Protein AF-A0A7S2NKE6-F1 (afdb_monomer_lite)

Secondary structure (DSSP, 8-state):
----------------------------------------------GGG---HHHHHHHHHHHHHHHHHHHHHHHHHHS-THHHHSPBPTTSPBTTTSTTTTT--S---TTHHHHT-

Organism: NCBI:txid156173

Radius of gyration: 39.33 Å; chains: 1; bounding box: 85×35×96 Å

Sequence (117 aa):
MVETKTKDELAPVTKTETEDQAVPKTKTKSGARETQTHTKHKDFKSTSSRFCSDILCFVIFIATMIAMICIAGIALGNGNLNYLMYPQDYLDQFCGLTSGVVDRKRVFYPQLNTDIQ

pLDDT: mean 70.93, std 21.02, range [31.55, 98.44]

Structure (mmCIF, N/CA/C/O backbone):
data_AF-A0A7S2NKE6-F1
#
_entry.id   AF-A0A7S2NKE6-F1
#
loop_
_atom_site.group_PDB
_atom_site.id
_atom_site.type_symbol
_atom_site.label_atom_id
_atom_site.label_alt_id
_atom_site.label_comp_id
_atom_site.label_asym_id
_atom_site.label_entity_id
_atom_site.label_seq_id
_atom_site.pdbx_PDB_ins_code
_atom_site.Cartn_x
_atom_site.Cartn_y
_atom_site.Cartn_z
_atom_site.occupancy
_atom_site.B_iso_or_equiv
_atom_site.auth_seq_id
_atom_site.auth_comp_id
_atom_site.auth_asym_id
_atom_site.auth_atom_id
_atom_site.pdbx_PDB_model_num
ATOM 1 N N . MET A 1 1 ? 15.071 0.062 61.950 1.00 36.69 1 MET A N 1
ATOM 2 C CA . MET A 1 1 ? 14.260 1.283 62.147 1.00 36.69 1 MET A CA 1
ATOM 3 C C . MET A 1 1 ? 13.352 1.391 60.934 1.00 36.69 1 MET A C 1
ATOM 5 O O . MET A 1 1 ? 13.896 1.437 59.849 1.00 36.69 1 MET A O 1
ATOM 9 N N . VAL A 1 2 ? 12.027 1.352 60.973 1.00 44.28 2 VAL A N 1
ATOM 10 C CA . VAL A 1 2 ? 11.006 1.303 62.026 1.00 44.28 2 VAL A CA 1
ATOM 11 C C . VAL A 1 2 ? 9.749 0.768 61.313 1.00 44.28 2 VAL A C 1
ATOM 13 O O . VAL A 1 2 ? 9.434 1.233 60.221 1.00 44.28 2 VAL A O 1
ATOM 16 N N . GLU A 1 3 ? 9.056 -0.203 61.907 1.00 46.22 3 GLU A N 1
ATOM 17 C CA . GLU A 1 3 ? 7.647 -0.483 61.604 1.00 46.22 3 GLU A CA 1
ATOM 18 C C . GLU A 1 3 ? 6.768 0.639 62.169 1.00 46.22 3 GLU A C 1
ATOM 20 O O . GLU A 1 3 ? 6.923 0.997 63.336 1.00 46.22 3 GLU A O 1
ATOM 25 N N . THR A 1 4 ? 5.769 1.103 61.413 1.00 52.59 4 THR A N 1
ATOM 26 C CA . THR A 1 4 ? 4.589 1.779 61.981 1.00 52.59 4 THR A CA 1
ATOM 27 C C . THR A 1 4 ? 3.309 1.369 61.253 1.00 52.59 4 THR A C 1
ATOM 29 O O . THR A 1 4 ? 2.955 1.889 60.201 1.00 52.59 4 THR A O 1
ATOM 32 N N . LYS A 1 5 ? 2.663 0.372 61.857 1.00 44.34 5 LYS A N 1
ATOM 33 C CA . LYS A 1 5 ? 1.234 0.177 62.166 1.00 44.34 5 LYS A CA 1
ATOM 34 C C . LYS A 1 5 ? 0.254 1.358 61.946 1.00 44.34 5 LYS A C 1
ATOM 36 O O . LYS A 1 5 ? 0.618 2.503 62.207 1.00 44.34 5 LYS A O 1
ATOM 41 N N . THR A 1 6 ? -1.027 0.991 61.743 1.00 40.38 6 THR A N 1
ATOM 42 C CA . THR A 1 6 ? -2.308 1.541 62.309 1.00 40.38 6 THR A CA 1
ATOM 43 C C . THR A 1 6 ? -3.337 1.850 61.191 1.00 40.38 6 THR A C 1
ATOM 45 O O . THR A 1 6 ? -3.019 2.628 60.302 1.00 40.38 6 THR A O 1
ATOM 48 N N . LYS A 1 7 ? -4.442 1.087 61.008 1.00 40.78 7 LYS A N 1
ATOM 49 C CA . LYS A 1 7 ? -5.763 1.142 61.711 1.00 40.78 7 LYS A CA 1
ATOM 50 C C . LYS A 1 7 ? -6.410 2.549 61.557 1.00 40.78 7 LYS A C 1
ATOM 52 O O . LYS A 1 7 ? -5.708 3.531 61.699 1.00 40.78 7 LYS A O 1
ATOM 57 N N . ASP A 1 8 ? -7.653 2.760 61.116 1.00 43.78 8 ASP A N 1
ATOM 58 C CA . ASP A 1 8 ? -8.926 2.244 61.624 1.00 43.78 8 ASP A CA 1
ATOM 59 C C . ASP A 1 8 ? -10.110 2.487 60.651 1.00 43.78 8 ASP A C 1
ATOM 61 O O . ASP A 1 8 ? -10.082 3.319 59.746 1.00 43.78 8 ASP A O 1
ATOM 65 N N . GLU A 1 9 ? -11.153 1.712 60.923 1.00 45.78 9 GLU A N 1
ATOM 66 C CA . GLU A 1 9 ? -12.550 1.687 60.483 1.00 45.78 9 GLU A CA 1
ATOM 67 C C . GLU A 1 9 ? -13.364 2.934 60.894 1.00 45.78 9 GLU A C 1
ATOM 69 O O . GLU A 1 9 ? -13.231 3.369 62.032 1.00 45.78 9 GLU A O 1
ATOM 74 N N . LEU A 1 10 ? -14.257 3.459 60.026 1.00 46.47 10 LEU A N 1
ATOM 75 C CA . LEU A 1 10 ? -15.561 4.037 60.432 1.00 46.47 10 LEU A CA 1
ATOM 76 C C . LEU A 1 10 ? -16.511 4.339 59.241 1.00 46.47 10 LEU A C 1
ATOM 78 O O . LEU A 1 10 ? -16.344 5.315 58.520 1.00 46.47 10 LEU A O 1
ATOM 82 N N . ALA A 1 11 ? -17.472 3.430 59.045 1.00 48.12 11 ALA A N 1
ATOM 83 C CA . ALA A 1 11 ? -18.940 3.578 58.965 1.00 48.12 11 ALA A CA 1
ATOM 84 C C . ALA A 1 11 ? -19.658 4.813 58.314 1.00 48.12 11 ALA A C 1
ATOM 86 O O . ALA A 1 11 ? -19.115 5.908 58.218 1.00 48.12 11 ALA A O 1
ATOM 87 N N . PRO A 1 12 ? -20.937 4.635 57.891 1.00 44.72 12 PRO A N 1
ATOM 88 C CA . PRO A 1 12 ? -21.639 5.430 56.878 1.00 44.72 12 PRO A CA 1
ATOM 89 C C . PRO A 1 12 ? -22.549 6.531 57.453 1.00 44.72 12 PRO A C 1
ATOM 91 O O . PRO A 1 12 ? -23.050 6.429 58.572 1.00 44.72 12 PRO A O 1
ATOM 94 N N . VAL A 1 13 ? -22.860 7.544 56.637 1.00 39.72 13 VAL A N 1
ATOM 95 C CA . VAL A 1 13 ? -23.896 8.547 56.939 1.00 39.72 13 VAL A CA 1
ATOM 96 C C . VAL A 1 13 ? -25.155 8.246 56.126 1.00 39.72 13 VAL A C 1
ATOM 98 O O . VAL A 1 13 ? -25.252 8.545 54.940 1.00 39.72 13 VAL A O 1
ATOM 101 N N . THR A 1 14 ? -26.125 7.642 56.806 1.00 36.53 14 THR A N 1
ATOM 102 C CA . THR A 1 14 ? -27.553 7.653 56.466 1.00 36.53 14 THR A CA 1
ATOM 103 C C . THR A 1 14 ? -28.162 8.990 56.889 1.00 36.53 14 THR A C 1
ATOM 105 O O . THR A 1 14 ? -27.786 9.482 57.956 1.00 36.53 14 THR A O 1
ATOM 108 N N . LYS A 1 15 ? -29.135 9.508 56.118 1.00 37.72 15 LYS A N 1
ATOM 109 C CA . LYS A 1 15 ? -30.435 10.105 56.546 1.00 37.72 15 LYS A CA 1
ATOM 110 C C . LYS A 1 15 ? -31.046 10.929 55.392 1.00 37.72 15 LYS A C 1
ATOM 112 O O . LYS A 1 15 ? -30.342 11.756 54.830 1.00 37.72 15 LYS A O 1
ATOM 117 N N . THR A 1 16 ? -32.209 10.514 54.860 1.00 31.55 16 THR A N 1
ATOM 118 C CA . THR A 1 16 ? -33.591 11.031 55.132 1.00 31.55 16 THR A CA 1
ATOM 119 C C . THR A 1 16 ? -33.909 12.138 54.106 1.00 31.55 16 THR A C 1
ATOM 121 O O . THR A 1 16 ? -33.014 12.901 53.786 1.00 31.55 16 THR A O 1
ATOM 124 N N . GLU A 1 17 ? -35.034 12.206 53.387 1.00 42.25 17 GLU A N 1
ATOM 125 C CA . GLU A 1 17 ? -36.467 12.363 53.730 1.00 42.25 17 GLU A CA 1
ATOM 126 C C . GLU A 1 17 ? -37.271 11.947 52.462 1.00 42.25 17 GLU A C 1
ATOM 128 O O . GLU A 1 17 ? -36.807 12.196 51.352 1.00 42.25 17 GLU A O 1
ATOM 133 N N . THR A 1 18 ? -38.313 11.105 52.464 1.00 32.12 18 THR A N 1
ATOM 134 C CA . THR A 1 18 ? -39.653 11.143 53.092 1.00 32.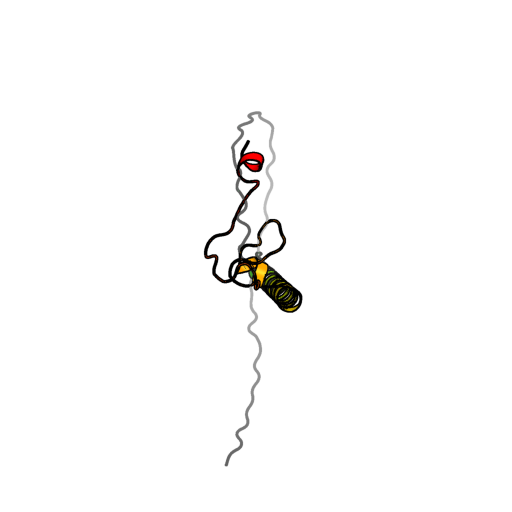12 18 THR A CA 1
ATOM 135 C C . THR A 1 18 ? -40.605 12.189 52.493 1.00 32.12 18 THR A C 1
ATOM 137 O O . THR A 1 18 ? -40.445 13.371 52.761 1.00 32.12 18 THR A O 1
ATOM 140 N N . GLU A 1 19 ? -41.624 11.661 51.788 1.00 40.28 19 GLU A N 1
ATOM 141 C CA . GLU A 1 19 ? -42.986 12.198 51.552 1.00 40.28 19 GLU A CA 1
ATOM 142 C C . GLU A 1 19 ? -43.078 13.517 50.734 1.00 40.28 19 GLU A C 1
ATOM 144 O O . GLU A 1 19 ? -42.165 14.320 50.690 1.00 40.28 19 GLU A O 1
ATOM 149 N N . ASP A 1 20 ? -44.114 13.821 49.953 1.00 37.19 20 ASP A N 1
ATOM 150 C CA . ASP A 1 20 ? -45.508 13.420 50.042 1.00 37.19 20 ASP A CA 1
ATOM 151 C C . ASP A 1 20 ? -46.287 13.830 48.767 1.00 37.19 20 ASP A C 1
ATOM 153 O O . ASP A 1 20 ? -45.860 14.684 47.990 1.00 37.19 20 ASP A O 1
ATOM 157 N N . GLN A 1 21 ? -47.502 13.292 48.685 1.00 36.31 21 GLN A N 1
ATOM 158 C CA . GLN A 1 21 ? -48.721 13.878 48.117 1.00 36.31 21 GLN A CA 1
ATOM 159 C C . GLN A 1 21 ? -49.056 13.785 46.613 1.00 36.31 21 GLN A C 1
ATOM 161 O O . GLN A 1 21 ? -48.542 14.454 45.719 1.00 36.31 21 GLN A O 1
ATOM 166 N N . ALA A 1 22 ? -50.091 12.964 46.410 1.00 44.19 22 ALA A N 1
ATOM 167 C CA . ALA A 1 22 ? -51.035 12.896 45.303 1.00 44.19 22 ALA A CA 1
ATOM 168 C C . ALA A 1 22 ? -52.022 14.093 45.256 1.00 44.19 22 ALA A C 1
ATOM 170 O O . ALA A 1 22 ? -51.967 14.958 46.125 1.00 44.19 22 ALA A O 1
ATOM 171 N N . VAL A 1 23 ? -53.001 14.010 44.317 1.00 46.97 23 VAL A N 1
ATOM 172 C CA . VAL A 1 23 ? -54.335 14.696 44.199 1.00 46.97 23 VAL A CA 1
ATOM 173 C C . VAL A 1 23 ? -54.446 15.604 42.935 1.00 46.97 23 VAL A C 1
ATOM 175 O O . VAL A 1 23 ? -53.479 16.284 42.619 1.00 46.97 23 VAL A O 1
ATOM 178 N N . PRO A 1 24 ? -55.592 15.741 42.206 1.00 44.03 24 PRO A N 1
ATOM 179 C CA . PRO A 1 24 ? -56.604 14.796 41.696 1.00 44.03 24 PRO A CA 1
ATOM 180 C C . PRO A 1 24 ? -57.013 15.067 40.201 1.00 44.03 24 PRO A C 1
ATOM 182 O O . PRO A 1 24 ? -56.434 15.879 39.489 1.00 44.03 24 PRO A O 1
ATOM 185 N N . LYS A 1 25 ? -58.057 14.366 39.727 1.00 52.16 25 LYS A N 1
ATOM 186 C CA . LYS A 1 25 ? -58.628 14.322 38.358 1.00 52.16 25 LYS A CA 1
ATOM 187 C C . LYS A 1 25 ? -59.431 15.567 37.923 1.00 52.16 25 LYS A C 1
ATOM 189 O O . LYS A 1 25 ? -60.197 16.093 38.723 1.00 52.16 25 LYS A O 1
ATOM 194 N N . THR A 1 26 ? -59.501 15.824 36.609 1.00 36.50 26 THR A N 1
ATOM 195 C CA . THR A 1 26 ? -60.663 16.463 35.942 1.00 36.50 26 THR A CA 1
ATOM 196 C C . THR A 1 26 ? -60.922 15.882 34.540 1.00 36.50 26 THR A C 1
ATOM 198 O O . THR A 1 26 ? -60.015 15.699 33.734 1.00 36.50 26 THR A O 1
ATOM 201 N N . LYS A 1 27 ? -62.194 15.558 34.259 1.00 49.31 27 LYS A N 1
ATOM 202 C CA . LYS A 1 27 ? -62.759 15.223 32.932 1.00 49.31 27 LYS A CA 1
ATOM 203 C C . LYS A 1 27 ? -63.224 16.517 32.240 1.00 49.31 27 LYS A C 1
ATOM 205 O O . LYS A 1 27 ? -63.711 17.382 32.964 1.00 49.31 27 LYS A O 1
ATOM 210 N N . THR A 1 28 ? -63.237 16.583 30.894 1.00 35.81 28 THR A N 1
ATOM 211 C CA . THR A 1 28 ? -64.403 16.992 30.048 1.00 35.81 28 THR A CA 1
ATOM 212 C C . THR A 1 28 ? -64.041 17.342 28.582 1.00 35.81 28 THR A C 1
ATOM 214 O O . THR A 1 28 ? -63.280 18.262 28.328 1.00 35.81 28 THR A O 1
ATOM 217 N N . LYS A 1 29 ? -64.683 16.591 27.665 1.00 41.69 29 LYS A N 1
ATOM 218 C CA . LYS A 1 29 ? -65.256 16.869 26.317 1.00 41.69 29 LYS A CA 1
ATOM 219 C C . LYS A 1 29 ? -64.474 17.571 25.181 1.00 41.69 29 LYS A C 1
ATOM 221 O O . LYS A 1 29 ? -64.174 18.751 25.237 1.00 41.69 29 LYS A O 1
ATOM 226 N N . SER A 1 30 ? -64.399 16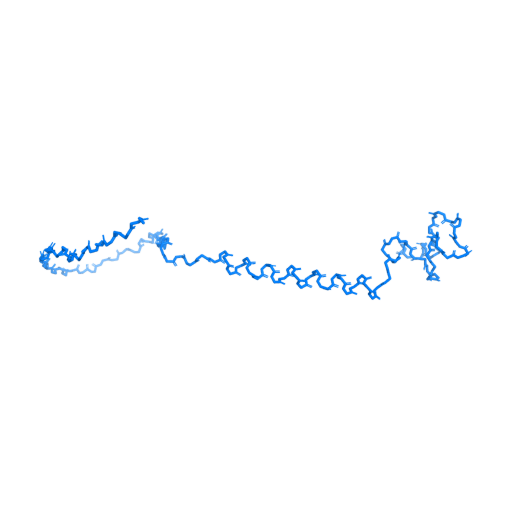.821 24.069 1.00 51.53 30 SER A N 1
ATOM 227 C CA . SER A 1 30 ? -64.934 17.110 22.718 1.00 51.53 30 SER A CA 1
ATOM 228 C C . SER A 1 30 ? -64.879 18.549 22.193 1.00 51.53 30 SER A C 1
ATOM 230 O O . SER A 1 30 ? -65.677 19.389 22.598 1.00 51.53 30 SER A O 1
ATOM 232 N N . GLY A 1 31 ? -64.085 18.762 21.143 1.00 38.38 31 GLY A N 1
ATOM 233 C CA . GLY A 1 31 ? -64.194 19.934 20.275 1.00 38.38 31 GLY A CA 1
ATOM 234 C C . GLY A 1 31 ? -63.083 19.958 19.232 1.00 38.38 31 GLY A C 1
ATOM 235 O O . GLY A 1 31 ? -61.912 20.040 19.577 1.00 38.38 31 GLY A O 1
ATOM 236 N N . ALA A 1 32 ? -63.461 19.840 17.962 1.00 52.81 32 ALA A N 1
ATOM 237 C CA . ALA A 1 32 ? -62.575 19.807 16.808 1.00 52.81 32 ALA A CA 1
ATOM 238 C C . ALA A 1 32 ? -61.689 21.058 16.681 1.00 52.81 32 ALA A C 1
ATOM 240 O O . ALA A 1 32 ? -62.201 22.174 16.746 1.00 52.81 32 ALA A O 1
ATOM 241 N N . ARG A 1 33 ? -60.394 20.846 16.407 1.00 41.47 33 ARG A N 1
ATOM 242 C CA . ARG A 1 33 ? -59.548 21.631 15.485 1.00 41.47 33 ARG A CA 1
ATOM 243 C C . ARG A 1 33 ? -58.189 20.933 15.365 1.00 41.47 33 ARG A C 1
ATOM 245 O O . ARG A 1 33 ? -57.371 21.019 16.277 1.00 41.47 33 ARG A O 1
ATOM 252 N N . GLU A 1 34 ? -57.941 20.248 14.249 1.00 54.34 34 GLU A N 1
ATOM 253 C CA . GLU A 1 34 ? -56.581 19.845 13.875 1.00 54.34 34 GLU A CA 1
ATOM 254 C C . GLU A 1 34 ? -55.772 21.107 13.564 1.00 54.34 34 GLU A C 1
ATOM 256 O O . GLU A 1 34 ? -55.822 21.663 12.470 1.00 54.34 34 GLU A O 1
ATOM 261 N N . THR A 1 35 ? -55.032 21.582 14.559 1.00 47.50 35 THR A N 1
ATOM 262 C CA . THR A 1 35 ? -53.853 22.408 14.328 1.00 47.50 35 THR A CA 1
ATOM 263 C C . THR A 1 35 ? -52.676 21.445 14.351 1.00 47.50 35 THR A C 1
ATOM 265 O O . THR A 1 35 ? -52.285 20.983 15.420 1.00 47.50 35 THR A O 1
ATOM 268 N N . GLN A 1 36 ? -52.121 21.107 13.184 1.00 59.50 36 GLN A N 1
ATOM 269 C CA . GLN A 1 36 ? -50.834 20.418 13.116 1.00 59.50 36 GLN A CA 1
ATOM 270 C C . GLN A 1 36 ? -49.743 21.383 13.597 1.00 59.50 36 GLN A C 1
ATOM 272 O O . GLN A 1 36 ? -49.114 22.097 12.820 1.00 59.50 36 GLN A O 1
ATOM 277 N N . THR A 1 37 ? -49.531 21.434 14.911 1.00 45.00 37 THR A N 1
ATOM 278 C CA . THR A 1 37 ? -48.301 21.963 15.490 1.00 45.00 37 THR A CA 1
ATOM 279 C C . THR A 1 37 ? -47.187 21.002 15.121 1.00 45.00 37 THR A C 1
ATOM 281 O O . THR A 1 37 ? -47.171 19.848 15.546 1.00 45.00 37 THR A O 1
ATOM 284 N N . HIS A 1 38 ? -46.254 21.481 14.306 1.00 56.94 38 HIS A N 1
ATOM 285 C CA . HIS A 1 38 ? -45.038 20.781 13.923 1.00 56.94 38 HIS A CA 1
ATOM 286 C C . HIS A 1 38 ? -44.084 20.673 15.132 1.00 56.94 38 HIS A C 1
ATOM 288 O O . HIS A 1 38 ? -42.986 21.217 15.138 1.00 56.94 38 HIS A O 1
ATOM 294 N N . THR A 1 39 ? -44.499 19.992 16.198 1.00 51.41 39 THR A N 1
ATOM 295 C CA . THR A 1 39 ? -43.677 19.689 17.373 1.00 51.41 39 THR A CA 1
ATOM 296 C C . THR A 1 39 ? -42.962 18.365 17.155 1.00 51.41 39 THR A C 1
ATOM 298 O O . THR A 1 39 ? -43.250 17.362 17.799 1.00 51.41 39 THR A O 1
ATOM 301 N N . LYS A 1 40 ? -41.970 18.357 16.256 1.00 51.25 40 LYS A N 1
ATOM 302 C CA . LYS A 1 40 ? -40.881 17.380 16.366 1.00 51.25 40 LYS A CA 1
ATOM 303 C C . LYS A 1 40 ? -39.914 17.883 17.433 1.00 51.25 40 LYS A C 1
ATOM 305 O O . LYS A 1 40 ? -38.850 18.415 17.125 1.00 51.25 40 LYS A O 1
ATOM 310 N N . HIS A 1 41 ? -40.290 17.723 18.698 1.00 60.97 41 HIS A N 1
ATOM 311 C CA . HIS A 1 41 ? -39.308 17.777 19.768 1.00 60.97 41 HIS A CA 1
ATOM 312 C C . HIS A 1 41 ? -38.474 16.501 19.629 1.00 60.97 41 HIS A C 1
ATOM 314 O O . HIS A 1 41 ? -38.938 15.403 19.921 1.00 60.97 41 HIS A O 1
ATOM 320 N N . LYS A 1 42 ? -37.284 16.613 19.031 1.00 63.59 42 LYS A N 1
ATOM 321 C CA . LYS A 1 42 ? -36.324 15.510 19.055 1.00 63.59 42 LYS A CA 1
ATOM 322 C C . LYS A 1 42 ? -35.854 15.420 20.496 1.00 63.59 42 LYS A C 1
ATOM 324 O O . LYS A 1 42 ? -35.118 16.300 20.936 1.00 63.59 42 LYS A O 1
ATOM 329 N N . ASP A 1 43 ? -36.300 14.398 21.212 1.00 69.31 43 ASP A N 1
ATOM 330 C CA . ASP A 1 43 ? -35.799 14.102 22.545 1.00 69.31 43 ASP A CA 1
ATOM 331 C C . ASP A 1 43 ? -34.273 14.056 22.486 1.00 69.31 43 ASP A C 1
ATOM 333 O O . ASP A 1 43 ? -33.668 13.213 21.812 1.00 69.31 43 ASP A O 1
ATOM 337 N N . PHE A 1 44 ? -33.640 15.037 23.126 1.00 67.88 44 PHE A N 1
ATOM 338 C CA . PHE A 1 44 ? -32.195 15.102 23.208 1.00 67.88 44 PHE A CA 1
ATOM 339 C C . PHE A 1 44 ? -31.770 13.956 24.118 1.00 67.88 44 PHE A C 1
ATOM 341 O O . PHE A 1 44 ? -31.854 14.039 25.342 1.00 67.88 44 PHE A O 1
ATOM 348 N N . LYS A 1 45 ? -31.387 12.830 23.510 1.00 71.44 45 LYS A N 1
ATOM 349 C CA . LYS A 1 45 ? -30.984 11.642 24.256 1.00 71.44 45 LYS A CA 1
ATOM 350 C C . LYS A 1 45 ? -29.818 12.011 25.179 1.00 71.44 45 LYS A C 1
ATOM 352 O O . LYS A 1 45 ? -28.782 12.479 24.693 1.00 71.44 45 LYS A O 1
ATOM 357 N N . SER A 1 46 ? -30.009 11.801 26.486 1.00 74.44 46 SER A N 1
ATOM 358 C CA . SER A 1 46 ? -29.026 12.101 27.534 1.00 74.44 46 SER A CA 1
ATOM 359 C C . SER A 1 46 ? -27.650 11.541 27.169 1.00 74.44 46 SER A C 1
ATOM 361 O O . SER A 1 46 ? -27.524 10.377 26.765 1.00 74.44 46 SER A O 1
ATOM 363 N N . THR A 1 47 ? -26.620 12.379 27.298 1.00 70.62 47 THR A N 1
ATOM 364 C CA . THR A 1 47 ? -25.221 12.069 26.961 1.00 70.62 47 THR A CA 1
ATOM 365 C C . THR A 1 47 ? -24.681 10.873 27.742 1.00 70.62 47 THR A C 1
ATOM 367 O O . THR A 1 47 ? -23.838 10.156 27.219 1.00 70.62 47 THR A O 1
ATOM 370 N N . SER A 1 48 ? -25.241 10.587 28.922 1.00 73.25 48 SER A N 1
ATOM 371 C CA . SER A 1 48 ? -24.874 9.438 29.762 1.00 73.25 48 SER A CA 1
ATOM 372 C C . SER A 1 48 ? -25.246 8.075 29.149 1.00 73.25 48 SER A C 1
ATOM 374 O O . SER A 1 48 ? -24.689 7.048 29.512 1.00 73.25 48 SER A O 1
ATOM 376 N N . SER A 1 49 ? -26.165 8.044 28.173 1.00 74.69 49 SER A N 1
ATOM 377 C CA . SER A 1 49 ? -26.569 6.813 27.463 1.00 74.69 49 SER A CA 1
ATOM 378 C C . SER A 1 49 ? -25.778 6.548 26.174 1.00 74.69 49 SER A C 1
ATOM 380 O O . SER A 1 49 ? -26.143 5.672 25.382 1.00 74.69 49 SER A O 1
ATOM 382 N N . ARG A 1 50 ? -24.728 7.341 25.915 1.00 74.88 50 ARG A N 1
ATOM 383 C CA . ARG A 1 50 ? -23.871 7.203 24.736 1.00 74.88 50 ARG A CA 1
ATOM 384 C C . ARG A 1 50 ? -22.662 6.349 25.103 1.00 74.88 50 ARG A C 1
ATOM 386 O O . ARG A 1 50 ? -21.718 6.834 25.714 1.00 74.88 50 ARG A O 1
ATOM 393 N N . PHE A 1 51 ? -22.683 5.077 24.717 1.00 70.69 51 PHE A N 1
ATOM 394 C CA . PHE A 1 51 ? -21.477 4.254 24.754 1.00 70.69 51 PHE A CA 1
ATOM 395 C C . PHE A 1 51 ? -20.460 4.817 23.754 1.00 70.69 51 PHE A C 1
ATOM 397 O O . PHE A 1 51 ? -20.818 5.146 22.618 1.00 70.69 51 PHE A O 1
ATOM 404 N N . CYS A 1 52 ? -19.206 4.967 24.187 1.00 77.31 52 CYS A N 1
ATOM 405 C CA . CYS A 1 52 ? -18.133 5.543 23.382 1.00 77.31 52 CYS A CA 1
ATOM 406 C C . CYS A 1 52 ? -17.827 4.612 22.195 1.00 77.31 52 CYS A C 1
ATOM 408 O O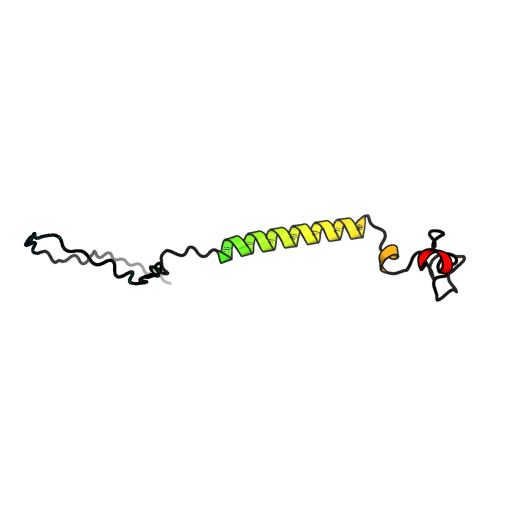 . CYS A 1 52 ? -17.077 3.648 22.315 1.00 77.31 52 CYS A O 1
ATOM 410 N N . SER A 1 53 ? -18.471 4.868 21.055 1.00 80.69 53 SER A N 1
ATOM 411 C CA . SER A 1 53 ? -18.361 4.036 19.844 1.00 80.69 53 SER A CA 1
ATOM 412 C C . SER A 1 53 ? -16.991 4.160 19.168 1.00 80.69 53 SER A C 1
ATOM 414 O O . SER A 1 53 ? -16.636 3.344 18.321 1.00 80.69 53 SER A O 1
ATOM 416 N N . ASP A 1 54 ? -16.216 5.167 19.569 1.00 82.12 54 ASP A N 1
ATOM 417 C CA . ASP A 1 54 ? -14.903 5.480 19.017 1.00 82.12 54 ASP A CA 1
ATOM 418 C C . ASP A 1 54 ? -13.876 4.375 19.304 1.00 82.12 54 ASP A C 1
ATOM 420 O O . ASP A 1 54 ? -13.142 3.959 18.416 1.00 82.12 54 ASP A O 1
ATOM 424 N N . ILE A 1 55 ? -13.903 3.781 20.503 1.00 89.06 55 ILE A N 1
ATOM 425 C CA . ILE A 1 55 ? -12.962 2.715 20.890 1.00 89.06 55 ILE A CA 1
ATOM 426 C C . ILE A 1 55 ? -13.146 1.468 20.013 1.00 89.06 55 ILE A C 1
ATOM 428 O O . ILE A 1 55 ? -12.169 0.888 19.544 1.00 89.06 55 ILE A O 1
ATOM 432 N N . LEU A 1 56 ? -14.395 1.067 19.755 1.00 89.31 56 LEU A N 1
ATOM 433 C CA . LEU A 1 56 ? -14.689 -0.073 18.882 1.00 89.31 56 LEU A CA 1
ATOM 434 C C . LEU A 1 56 ? -14.236 0.212 17.443 1.00 89.31 56 LEU A C 1
ATOM 436 O O . LEU A 1 56 ? -13.609 -0.636 16.810 1.00 89.31 56 LEU A O 1
ATOM 440 N N . CYS A 1 57 ? -14.531 1.416 16.944 1.00 91.31 57 CYS A N 1
ATOM 441 C CA . CYS A 1 57 ? -14.128 1.844 15.607 1.00 91.31 57 CYS A CA 1
ATOM 442 C C . CYS A 1 57 ? -12.599 1.860 15.462 1.00 91.31 57 CYS A C 1
ATOM 444 O O . CYS A 1 57 ? -12.064 1.362 14.473 1.00 91.31 57 CYS A O 1
ATOM 446 N N . PHE A 1 58 ? -11.890 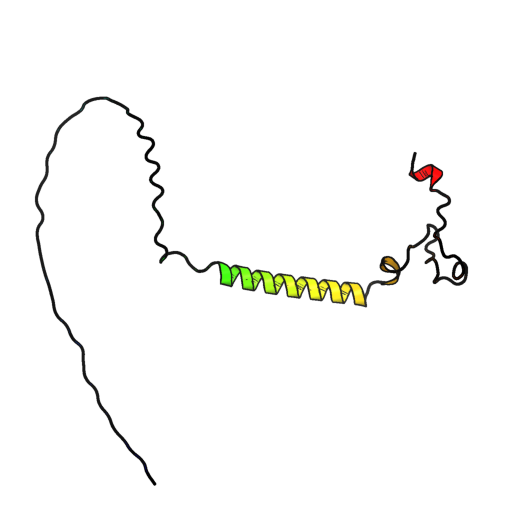2.343 16.483 1.00 94.38 58 PHE A N 1
ATOM 447 C CA . PHE A 1 58 ? -10.434 2.385 16.512 1.00 94.38 58 PHE A CA 1
ATOM 448 C C . PHE A 1 58 ? -9.806 0.987 16.462 1.00 94.38 58 PHE A C 1
ATOM 450 O O . PHE A 1 58 ? -8.871 0.760 15.698 1.00 94.38 58 PHE A O 1
ATOM 457 N N . VAL A 1 59 ? -10.344 0.016 17.206 1.00 95.88 59 VAL A N 1
ATOM 458 C CA . VAL A 1 59 ? -9.856 -1.375 17.161 1.00 95.88 59 VAL A CA 1
ATOM 459 C C . VAL A 1 59 ? -10.039 -1.984 15.769 1.00 95.88 59 VAL A C 1
ATOM 461 O O . VAL A 1 59 ? -9.112 -2.603 15.243 1.00 95.88 59 VAL A O 1
ATOM 464 N N . ILE A 1 60 ? -11.202 -1.777 15.144 1.00 96.44 60 ILE A N 1
ATOM 465 C CA . ILE A 1 60 ? -11.461 -2.248 13.775 1.00 96.44 60 ILE A CA 1
ATOM 466 C C . ILE A 1 60 ? -10.496 -1.573 12.792 1.00 96.44 60 ILE A C 1
ATOM 468 O O . ILE A 1 60 ? -9.903 -2.248 11.952 1.00 96.44 60 ILE A O 1
ATOM 472 N N . PHE A 1 61 ? -10.276 -0.265 12.926 1.00 96.81 61 PHE A N 1
ATOM 473 C CA . PHE A 1 61 ? -9.337 0.477 12.090 1.00 96.81 61 PHE A CA 1
ATOM 474 C C . PHE A 1 61 ? -7.916 -0.097 12.178 1.00 96.81 61 PHE A C 1
ATOM 476 O O . PHE A 1 61 ? -7.323 -0.423 11.149 1.00 96.81 61 PHE A O 1
ATOM 483 N N . ILE A 1 62 ? -7.394 -0.314 13.387 1.00 98.25 62 ILE A N 1
ATOM 484 C CA . ILE A 1 62 ? -6.064 -0.907 13.578 1.00 98.25 62 ILE A CA 1
ATOM 485 C C . ILE A 1 62 ? -5.989 -2.316 12.978 1.00 98.25 62 ILE A C 1
ATOM 487 O O . ILE A 1 62 ? -5.021 -2.628 12.283 1.00 98.25 62 ILE A O 1
ATOM 491 N N . ALA A 1 63 ? -7.018 -3.147 13.167 1.00 98.00 63 ALA A N 1
ATOM 492 C CA . ALA A 1 63 ? -7.065 -4.477 12.563 1.00 98.00 63 ALA A CA 1
ATOM 493 C C . ALA A 1 63 ? -6.998 -4.416 11.024 1.00 98.00 63 ALA A C 1
ATOM 495 O O . ALA A 1 63 ? -6.233 -5.161 10.408 1.00 98.00 63 ALA A O 1
ATOM 496 N N . THR A 1 64 ? -7.739 -3.494 10.398 1.00 97.88 64 THR A N 1
ATOM 497 C CA . THR A 1 64 ? -7.694 -3.307 8.937 1.00 97.88 64 THR A CA 1
ATOM 498 C C . THR A 1 64 ? -6.343 -2.782 8.450 1.00 97.88 64 THR A C 1
ATOM 500 O O . THR A 1 64 ? -5.848 -3.251 7.427 1.00 97.88 64 THR A O 1
ATOM 503 N N . MET A 1 65 ? -5.699 -1.877 9.192 1.00 98.44 65 MET A N 1
ATOM 504 C CA . MET A 1 65 ? -4.352 -1.397 8.867 1.00 98.44 65 MET A CA 1
ATOM 505 C C . MET A 1 65 ? -3.324 -2.529 8.883 1.00 98.44 65 MET A C 1
ATOM 507 O O . MET A 1 65 ? -2.558 -2.670 7.932 1.00 98.44 65 MET A O 1
ATOM 511 N N . ILE A 1 66 ? -3.337 -3.375 9.917 1.00 98.44 66 ILE A N 1
ATOM 512 C CA . ILE A 1 66 ? -2.431 -4.529 10.005 1.00 98.44 66 ILE A CA 1
ATOM 513 C C . ILE A 1 66 ? -2.664 -5.480 8.826 1.00 98.44 66 ILE A C 1
ATOM 515 O O . ILE A 1 66 ? -1.705 -5.879 8.168 1.00 98.44 66 ILE A O 1
ATOM 519 N N . ALA A 1 67 ? -3.924 -5.789 8.506 1.00 98.00 67 ALA A N 1
ATOM 520 C CA . ALA A 1 67 ? -4.258 -6.646 7.371 1.00 98.00 67 ALA A CA 1
ATOM 521 C C . ALA A 1 67 ? -3.717 -6.087 6.043 1.00 98.00 67 ALA A C 1
ATOM 523 O O . ALA A 1 67 ? -3.095 -6.820 5.275 1.00 98.00 67 ALA A O 1
ATOM 524 N N . MET A 1 68 ? -3.882 -4.783 5.796 1.00 98.00 68 MET A N 1
ATOM 525 C CA . MET A 1 68 ? -3.360 -4.126 4.593 1.00 98.00 68 MET A CA 1
ATOM 526 C C . MET A 1 68 ? -1.831 -4.167 4.523 1.00 98.00 68 MET A C 1
ATOM 528 O O . MET A 1 68 ? -1.280 -4.429 3.456 1.00 98.00 68 MET A O 1
ATOM 532 N N . ILE A 1 69 ? -1.141 -3.967 5.649 1.00 97.75 69 ILE A N 1
ATOM 533 C CA . ILE A 1 69 ? 0.325 -4.059 5.716 1.00 97.75 69 ILE A CA 1
ATOM 534 C C . ILE A 1 69 ? 0.791 -5.485 5.401 1.00 97.75 69 ILE A C 1
ATOM 536 O O . ILE A 1 69 ? 1.734 -5.660 4.631 1.00 97.75 69 ILE A O 1
ATOM 540 N N . CYS A 1 70 ? 0.123 -6.509 5.938 1.00 97.81 70 CYS A N 1
ATOM 541 C CA . CYS A 1 70 ? 0.439 -7.903 5.625 1.00 97.8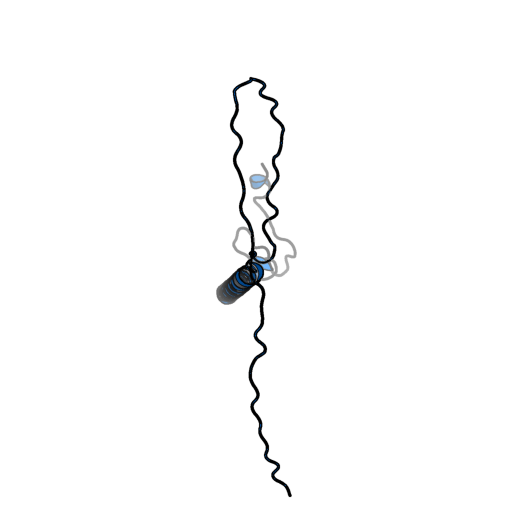1 70 CYS A CA 1
ATOM 542 C C . CYS A 1 70 ? 0.258 -8.202 4.131 1.00 97.81 70 CYS A C 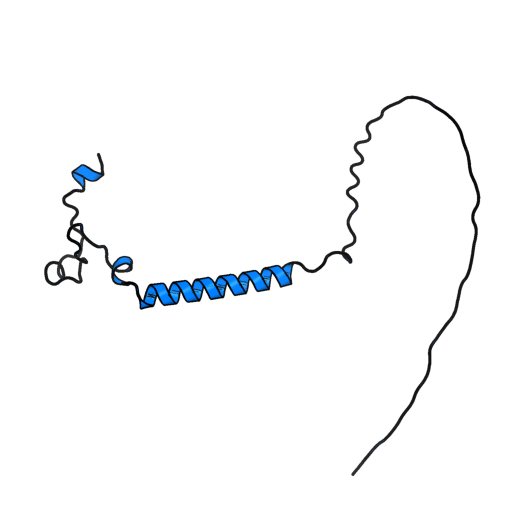1
ATOM 544 O O . CYS A 1 70 ? 1.148 -8.785 3.513 1.00 97.81 70 CYS A O 1
ATOM 546 N N . ILE A 1 71 ? -0.860 -7.769 3.541 1.00 96.69 71 ILE A N 1
ATOM 547 C CA . ILE A 1 71 ? -1.131 -7.948 2.108 1.00 96.69 71 ILE A CA 1
ATOM 548 C C . ILE A 1 71 ? -0.062 -7.237 1.271 1.00 96.69 71 ILE A C 1
ATOM 550 O O . ILE A 1 71 ? 0.484 -7.839 0.348 1.00 96.69 71 ILE A O 1
ATOM 554 N N . ALA A 1 72 ? 0.285 -5.995 1.616 1.00 94.50 72 ALA A N 1
ATOM 555 C CA . ALA A 1 72 ? 1.334 -5.243 0.935 1.00 94.50 72 ALA A CA 1
ATOM 556 C C . ALA A 1 72 ? 2.699 -5.943 1.036 1.00 94.50 72 ALA A C 1
ATOM 558 O O . ALA A 1 72 ? 3.398 -6.067 0.035 1.00 94.50 72 ALA A O 1
ATOM 559 N N . GLY A 1 73 ? 3.058 -6.462 2.214 1.00 95.12 73 GLY A N 1
ATOM 560 C CA . GLY A 1 73 ? 4.299 -7.212 2.413 1.00 95.12 73 GLY A CA 1
ATOM 561 C C . GLY A 1 73 ? 4.370 -8.478 1.555 1.00 95.12 73 GLY A C 1
ATOM 562 O O . GLY A 1 73 ? 5.377 -8.717 0.892 1.00 95.12 73 GLY A O 1
ATOM 563 N N . ILE A 1 74 ? 3.285 -9.257 1.503 1.00 95.50 74 ILE A N 1
ATOM 564 C CA . ILE A 1 74 ? 3.197 -10.459 0.658 1.00 95.50 74 ILE A CA 1
ATOM 565 C C . ILE A 1 74 ? 3.278 -10.085 -0.828 1.00 95.50 74 ILE A C 1
ATOM 567 O O . ILE A 1 74 ? 3.987 -10.743 -1.590 1.00 95.50 74 ILE A O 1
ATOM 571 N N . ALA A 1 75 ? 2.586 -9.020 -1.241 1.00 93.25 75 ALA A N 1
ATOM 572 C CA . ALA A 1 75 ? 2.591 -8.544 -2.621 1.00 93.25 75 ALA A CA 1
ATOM 573 C C . ALA A 1 75 ? 3.981 -8.066 -3.065 1.00 93.25 75 ALA A C 1
ATOM 575 O O . ALA A 1 75 ? 4.384 -8.338 -4.190 1.00 93.25 75 ALA A O 1
ATOM 576 N N . LEU A 1 76 ? 4.734 -7.401 -2.185 1.00 91.94 76 LEU A N 1
ATOM 577 C CA . LEU A 1 76 ? 6.097 -6.957 -2.479 1.00 91.94 76 LEU A CA 1
ATOM 578 C C . LEU A 1 76 ? 7.111 -8.109 -2.480 1.00 91.94 76 LEU A C 1
ATOM 580 O O . LEU A 1 76 ? 8.053 -8.071 -3.263 1.00 91.94 76 LEU A O 1
ATOM 584 N N . GLY A 1 77 ? 6.935 -9.118 -1.619 1.00 92.75 77 GLY A N 1
ATOM 585 C CA . GLY A 1 77 ? 7.850 -10.262 -1.531 1.00 92.75 77 GLY A CA 1
ATOM 586 C C . GLY A 1 77 ? 7.689 -11.282 -2.662 1.00 92.75 77 GLY A C 1
ATOM 587 O O . GLY A 1 77 ? 8.681 -11.829 -3.134 1.00 92.75 77 GLY A O 1
ATOM 588 N N . ASN A 1 78 ? 6.453 -11.527 -3.104 1.00 92.44 78 ASN A N 1
ATOM 589 C CA . ASN A 1 78 ? 6.155 -12.489 -4.174 1.00 92.44 78 ASN A CA 1
ATOM 590 C C . ASN A 1 78 ? 5.948 -11.827 -5.544 1.00 92.44 78 ASN A C 1
ATOM 592 O O . ASN A 1 78 ? 5.976 -12.506 -6.569 1.00 92.44 78 ASN A O 1
ATOM 596 N N . GLY A 1 79 ? 5.682 -10.522 -5.569 1.00 88.25 79 GLY A N 1
ATOM 597 C CA . GLY A 1 79 ? 5.505 -9.756 -6.794 1.00 88.25 79 GLY A CA 1
ATOM 598 C C . GLY A 1 79 ? 6.829 -9.281 -7.381 1.00 88.25 79 GLY A C 1
ATOM 599 O O . GLY A 1 79 ? 7.883 -9.314 -6.751 1.00 88.25 79 GLY A O 1
ATOM 600 N N . ASN A 1 80 ? 6.766 -8.794 -8.617 1.00 88.56 80 ASN A N 1
ATOM 601 C CA . ASN A 1 80 ? 7.910 -8.192 -9.281 1.00 88.56 80 ASN A CA 1
ATOM 602 C C . ASN A 1 80 ? 7.764 -6.662 -9.258 1.00 88.56 80 ASN A C 1
ATOM 604 O O . ASN A 1 80 ? 6.933 -6.094 -9.964 1.00 88.56 80 ASN A O 1
ATOM 608 N N . LEU A 1 81 ? 8.587 -5.988 -8.447 1.00 88.56 81 LEU A N 1
ATOM 609 C CA . LEU A 1 81 ? 8.541 -4.531 -8.271 1.00 88.56 81 LEU A CA 1
ATOM 610 C C . LEU A 1 81 ? 8.891 -3.755 -9.554 1.00 88.56 81 LEU A C 1
ATOM 612 O O . LEU A 1 81 ? 8.548 -2.578 -9.682 1.00 88.56 81 LEU A O 1
ATOM 616 N N . ASN A 1 82 ? 9.530 -4.410 -10.530 1.00 87.44 82 ASN A N 1
ATOM 617 C CA . ASN A 1 82 ? 9.893 -3.773 -11.792 1.00 87.44 82 ASN A CA 1
ATOM 618 C C . ASN A 1 82 ? 8.668 -3.307 -12.585 1.00 87.44 82 ASN A C 1
ATOM 620 O O . ASN A 1 82 ? 8.775 -2.291 -13.254 1.00 87.44 82 ASN A O 1
ATOM 624 N N . TYR A 1 83 ? 7.502 -3.943 -12.423 1.00 85.31 83 TYR A N 1
ATOM 625 C CA . TYR A 1 83 ? 6.242 -3.498 -13.038 1.00 85.31 83 TYR A CA 1
ATOM 626 C C . TYR A 1 83 ? 5.768 -2.120 -12.559 1.00 85.31 83 TYR A C 1
ATOM 628 O O . TYR A 1 83 ? 5.019 -1.452 -13.265 1.00 85.31 83 TYR A O 1
ATOM 636 N N . LEU A 1 84 ? 6.177 -1.696 -11.360 1.00 87.44 84 LEU A N 1
ATOM 637 C CA . LEU A 1 84 ? 5.827 -0.383 -10.818 1.00 87.44 84 LEU A CA 1
ATOM 638 C C . LEU A 1 84 ? 6.879 0.675 -11.167 1.00 87.44 84 LEU A C 1
ATOM 640 O O . LEU A 1 84 ? 6.544 1.827 -11.425 1.00 87.44 84 LEU A O 1
ATOM 644 N N . MET A 1 85 ? 8.153 0.283 -11.139 1.00 87.44 85 MET A N 1
ATOM 645 C CA . MET A 1 85 ? 9.280 1.200 -11.331 1.00 87.44 85 MET A CA 1
ATOM 646 C C . MET A 1 85 ? 9.584 1.456 -12.804 1.00 87.44 85 MET A C 1
ATOM 648 O O . MET A 1 85 ? 10.019 2.551 -13.160 1.00 87.44 85 MET A O 1
ATOM 652 N N . TYR A 1 86 ? 9.363 0.453 -13.653 1.00 86.94 86 TYR A N 1
ATOM 653 C CA . TYR A 1 86 ? 9.693 0.496 -15.065 1.00 86.94 86 TYR A CA 1
ATOM 654 C C . TYR A 1 86 ? 8.461 0.169 -15.903 1.00 86.94 86 TYR A C 1
ATOM 656 O O . TYR A 1 86 ? 7.782 -0.828 -15.656 1.00 86.94 86 TYR A O 1
ATOM 664 N N . PRO A 1 87 ? 8.172 0.976 -16.930 1.00 83.62 87 PRO A N 1
ATOM 665 C CA . PRO A 1 87 ? 7.141 0.623 -17.882 1.00 83.62 87 PRO A CA 1
ATOM 666 C C . PRO A 1 87 ? 7.575 -0.600 -18.700 1.00 83.62 87 PRO A C 1
ATOM 668 O O . PRO A 1 87 ? 8.722 -0.700 -19.155 1.00 83.62 87 PRO A O 1
ATOM 671 N N . GLN A 1 88 ? 6.630 -1.514 -18.882 1.00 86.19 88 GLN A N 1
ATOM 672 C CA . GLN A 1 88 ? 6.770 -2.699 -19.714 1.00 86.19 88 GLN A CA 1
ATOM 673 C C . GLN A 1 88 ? 6.239 -2.411 -21.114 1.00 86.19 88 GLN A C 1
ATOM 675 O O . GLN A 1 88 ? 5.176 -1.811 -21.269 1.00 86.19 88 GLN A O 1
ATOM 680 N N . ASP A 1 89 ? 6.999 -2.822 -22.120 1.00 83.44 89 ASP A N 1
ATOM 681 C CA . ASP A 1 89 ? 6.603 -2.696 -23.518 1.00 83.44 89 ASP A CA 1
ATOM 682 C C . ASP A 1 89 ? 5.741 -3.889 -23.985 1.00 83.44 89 ASP A C 1
ATOM 684 O O . ASP A 1 89 ? 5.675 -4.911 -23.303 1.00 83.44 89 ASP A O 1
ATOM 688 N N . TYR A 1 90 ? 5.128 -3.811 -25.172 1.00 82.00 90 TYR A N 1
ATOM 689 C CA . TYR A 1 90 ? 4.254 -4.862 -25.740 1.00 82.00 90 TYR A CA 1
ATOM 690 C C . TYR A 1 90 ? 4.943 -6.226 -25.959 1.00 82.00 90 TYR A C 1
ATOM 692 O O . TYR A 1 90 ? 4.272 -7.226 -26.202 1.00 82.00 90 TYR A O 1
ATOM 700 N N . LEU A 1 91 ? 6.278 -6.267 -25.904 1.00 86.44 91 LEU A N 1
ATOM 701 C CA . LEU A 1 91 ? 7.102 -7.481 -25.994 1.00 86.44 91 LEU A CA 1
ATOM 702 C C . LEU A 1 91 ? 7.535 -8.018 -24.618 1.00 86.44 91 LEU A C 1
ATOM 704 O O . LEU A 1 91 ? 8.520 -8.755 -24.534 1.00 86.44 91 LEU A O 1
ATOM 708 N N . ASP A 1 92 ? 6.874 -7.597 -23.538 1.00 84.56 92 ASP A N 1
ATOM 709 C CA . ASP A 1 92 ? 7.216 -7.934 -22.148 1.00 84.56 92 ASP A CA 1
ATOM 710 C C . ASP A 1 92 ? 8.652 -7.544 -21.752 1.00 84.56 92 ASP A C 1
ATOM 712 O O . ASP A 1 92 ? 9.317 -8.202 -20.952 1.00 84.56 92 ASP A O 1
ATOM 716 N N . GLN A 1 93 ? 9.159 -6.455 -22.334 1.00 87.31 93 GLN A N 1
ATOM 717 C CA . GLN A 1 93 ? 10.499 -5.938 -22.059 1.00 87.31 93 GLN A CA 1
ATOM 718 C C . GLN A 1 93 ? 10.422 -4.717 -21.145 1.00 87.31 93 GLN A C 1
ATOM 720 O O . GLN A 1 93 ? 9.670 -3.781 -21.422 1.00 87.31 93 GLN A O 1
ATOM 725 N N . PHE A 1 94 ? 11.238 -4.686 -20.089 1.00 88.62 94 PHE A N 1
ATOM 726 C CA . PHE A 1 94 ? 11.360 -3.509 -19.229 1.00 88.62 94 PHE A CA 1
ATOM 727 C C . PHE A 1 94 ? 12.359 -2.520 -19.827 1.00 88.62 94 PHE A C 1
ATOM 729 O O . PHE A 1 94 ? 13.547 -2.827 -19.988 1.00 88.62 94 PHE A O 1
ATOM 736 N N . CYS A 1 95 ? 11.879 -1.317 -20.142 1.00 82.88 95 CYS A N 1
ATOM 737 C CA . CYS A 1 95 ? 12.703 -0.240 -20.687 1.00 82.88 95 CYS A CA 1
ATOM 738 C C . CYS A 1 95 ? 13.821 0.128 -19.693 1.00 82.88 95 CYS A C 1
ATOM 740 O O . CYS A 1 95 ? 13.539 0.417 -18.532 1.00 82.88 95 CYS A O 1
ATOM 742 N N . GLY A 1 96 ? 15.084 0.127 -20.132 1.00 81.62 96 GLY A N 1
ATOM 743 C CA . GLY A 1 96 ? 16.233 0.408 -19.262 1.00 81.62 96 GLY A CA 1
ATOM 744 C C . GLY A 1 96 ? 16.748 -0.776 -18.429 1.00 81.62 96 GLY A C 1
ATOM 745 O O . GLY A 1 96 ? 17.777 -0.627 -17.774 1.00 81.62 96 GLY A O 1
ATOM 746 N N . LEU A 1 97 ? 16.088 -1.943 -18.466 1.00 85.19 97 LEU A N 1
ATOM 747 C CA . LEU A 1 97 ? 16.491 -3.142 -17.711 1.00 85.19 97 LEU A CA 1
ATOM 748 C C . LEU A 1 97 ? 16.886 -4.319 -18.608 1.00 85.19 97 LEU A C 1
ATOM 750 O O . LEU A 1 97 ? 17.904 -4.964 -18.355 1.00 85.19 97 LEU A O 1
ATOM 754 N N . THR A 1 98 ? 16.109 -4.623 -19.654 1.00 85.69 98 THR A N 1
ATOM 755 C CA . THR A 1 98 ? 16.430 -5.769 -20.517 1.00 85.69 98 THR A CA 1
ATOM 756 C C . THR A 1 98 ? 17.594 -5.446 -21.456 1.00 85.69 98 THR A C 1
ATOM 758 O O . THR A 1 98 ? 17.641 -4.365 -22.041 1.00 85.69 98 THR A O 1
ATOM 761 N N . SER A 1 99 ? 18.497 -6.410 -21.671 1.00 82.50 99 SER A N 1
ATOM 762 C CA . SER A 1 99 ? 19.749 -6.305 -22.442 1.00 82.50 99 SER A CA 1
ATOM 763 C C . SER A 1 99 ? 19.625 -5.767 -23.880 1.00 82.50 99 SER A C 1
ATOM 765 O O . SER A 1 99 ? 20.628 -5.335 -24.438 1.00 82.50 99 SER A O 1
ATOM 767 N N . GLY A 1 100 ? 18.427 -5.728 -24.475 1.00 81.88 100 GLY A N 1
ATOM 768 C CA . GLY A 1 100 ? 18.171 -5.124 -25.794 1.00 81.88 100 GLY A CA 1
ATOM 769 C C . GLY A 1 100 ? 17.629 -3.685 -25.776 1.00 81.88 100 GLY A C 1
ATOM 770 O O . GLY A 1 100 ? 17.544 -3.048 -26.825 1.00 81.88 100 GLY A O 1
ATOM 771 N N . VAL A 1 101 ? 17.246 -3.165 -24.606 1.00 81.31 101 VAL A N 1
ATOM 772 C CA . VAL A 1 101 ? 16.585 -1.855 -24.435 1.00 81.31 101 VAL A CA 1
ATOM 773 C C . VAL A 1 101 ? 17.168 -1.036 -23.276 1.00 81.31 101 VAL A C 1
ATOM 775 O O . VAL A 1 101 ? 16.545 -0.076 -22.828 1.00 81.31 101 VAL A O 1
ATOM 778 N N . VAL A 1 102 ? 18.373 -1.378 -22.804 1.00 83.56 102 VAL A N 1
ATOM 779 C CA . VAL A 1 102 ? 19.057 -0.672 -21.703 1.00 83.56 102 VAL A CA 1
ATOM 780 C C . VAL A 1 102 ? 19.329 0.794 -22.057 1.00 83.56 102 VAL A C 1
ATOM 782 O O . VAL A 1 102 ? 19.030 1.690 -21.274 1.00 83.56 102 VAL A O 1
ATOM 785 N N . ASP A 1 103 ? 19.805 1.060 -23.276 1.00 82.94 103 ASP A N 1
ATOM 786 C CA . ASP A 1 103 ? 20.132 2.422 -23.730 1.00 82.94 103 ASP A CA 1
ATOM 787 C C . ASP A 1 103 ? 18.900 3.230 -24.176 1.00 82.94 103 ASP A C 1
ATOM 789 O O . ASP A 1 103 ? 18.987 4.408 -24.540 1.00 82.94 103 ASP A O 1
ATOM 793 N N . ARG A 1 104 ? 17.718 2.606 -24.189 1.00 76.12 104 ARG A N 1
ATOM 794 C CA . ARG A 1 104 ? 16.479 3.258 -24.608 1.00 76.12 104 ARG A CA 1
ATOM 795 C C . ARG A 1 104 ? 15.840 3.912 -23.387 1.00 76.12 104 ARG A C 1
ATOM 797 O O . ARG A 1 104 ? 15.363 3.250 -22.478 1.00 76.12 104 ARG A O 1
ATOM 804 N N . LYS A 1 105 ? 15.806 5.248 -23.384 1.00 72.69 105 LYS A N 1
ATOM 805 C CA . LYS A 1 105 ? 15.196 6.053 -22.306 1.00 72.69 105 LYS A CA 1
ATOM 806 C C . LYS A 1 105 ? 13.666 6.166 -22.409 1.00 72.69 105 LYS A C 1
ATOM 808 O O . LYS A 1 105 ? 13.023 6.656 -21.487 1.00 72.69 105 LYS A O 1
ATOM 813 N N . ARG A 1 106 ? 13.082 5.800 -23.552 1.00 73.31 106 ARG A N 1
ATOM 814 C CA . ARG A 1 106 ? 11.645 5.925 -23.832 1.00 73.31 106 ARG A CA 1
ATOM 815 C C . ARG A 1 106 ? 11.091 4.577 -24.267 1.00 73.31 106 ARG A C 1
ATOM 817 O O . ARG A 1 106 ? 11.740 3.887 -25.049 1.00 73.31 106 ARG A O 1
ATOM 824 N N . VAL A 1 107 ? 9.885 4.276 -23.799 1.00 73.88 107 VAL A N 1
ATOM 825 C CA . VAL A 1 107 ? 9.098 3.115 -24.231 1.00 73.88 107 VAL A CA 1
ATOM 826 C C . VAL A 1 107 ? 8.665 3.312 -25.677 1.00 73.88 107 VAL A C 1
ATOM 828 O O . VAL A 1 107 ? 8.346 4.434 -26.085 1.00 73.88 107 VAL A O 1
ATOM 831 N N . PHE A 1 108 ? 8.684 2.236 -26.453 1.00 74.62 108 PHE A N 1
ATOM 832 C CA . PHE A 1 108 ? 8.338 2.248 -27.863 1.00 74.62 108 PHE A CA 1
ATOM 833 C C . PHE A 1 108 ? 6.954 1.628 -28.059 1.00 74.62 108 PHE A C 1
ATOM 835 O O . PHE A 1 108 ? 6.806 0.429 -27.935 1.00 74.62 108 PHE A O 1
ATOM 842 N N . TYR A 1 109 ? 5.944 2.424 -28.416 1.00 77.69 109 TYR A N 1
ATOM 843 C CA . TYR A 1 109 ? 4.578 1.927 -28.633 1.00 77.69 109 TYR A CA 1
ATOM 844 C C . TYR A 1 109 ? 4.258 1.818 -30.136 1.00 77.69 109 TYR A C 1
ATOM 846 O O . TYR A 1 109 ? 3.751 2.777 -30.720 1.00 77.69 109 TYR A O 1
ATOM 854 N N . PRO A 1 110 ? 4.536 0.687 -30.810 1.00 79.00 110 PRO A N 1
ATOM 855 C CA . PRO A 1 110 ? 4.284 0.555 -32.245 1.00 79.00 110 PRO A CA 1
ATOM 856 C C . PRO A 1 110 ? 2.798 0.484 -32.603 1.00 79.00 110 PRO A C 1
ATOM 858 O O . PRO A 1 110 ? 2.439 0.845 -33.720 1.00 79.00 110 PRO A O 1
ATOM 861 N N . GLN A 1 111 ? 1.936 0.050 -31.678 1.00 80.69 111 GLN A N 1
ATOM 862 C CA . GLN A 1 111 ? 0.486 -0.040 -31.899 1.00 80.69 111 GLN A CA 1
ATOM 863 C C . GLN A 1 111 ? -0.280 1.220 -31.475 1.00 80.69 111 GLN A C 1
ATOM 865 O O . GLN A 1 111 ? -1.500 1.261 -31.583 1.00 80.69 111 GLN A O 1
ATOM 870 N N . LEU A 1 112 ? 0.424 2.294 -31.095 1.00 84.31 112 LEU A N 1
ATOM 871 C CA . LEU A 1 112 ? -0.197 3.522 -30.593 1.00 84.31 112 LEU A CA 1
ATOM 872 C C . LEU A 1 112 ? -1.223 4.121 -31.574 1.00 84.31 112 LEU A C 1
ATOM 874 O O . LEU A 1 112 ? -2.247 4.646 -31.160 1.00 84.31 112 LEU A O 1
ATOM 878 N N . ASN A 1 113 ? -0.975 4.009 -32.882 1.00 85.56 113 ASN A N 1
ATOM 879 C CA . ASN A 1 113 ? -1.903 4.499 -33.907 1.00 85.56 113 ASN A CA 1
ATOM 880 C C . ASN A 1 113 ? -3.207 3.689 -33.997 1.00 85.56 113 ASN A C 1
ATOM 882 O O . ASN A 1 113 ? -4.194 4.214 -34.507 1.00 85.56 113 ASN A O 1
ATOM 886 N N . THR A 1 114 ? -3.195 2.429 -33.558 1.00 85.50 114 THR A N 1
ATOM 887 C CA . THR A 1 114 ? -4.352 1.523 -33.554 1.00 85.50 114 THR A CA 1
ATOM 888 C C . THR A 1 114 ? -5.141 1.645 -32.249 1.00 85.50 114 THR A C 1
ATOM 890 O O . THR A 1 114 ? -6.361 1.588 -32.286 1.00 85.50 114 THR A O 1
ATOM 893 N N . ASP A 1 115 ? -4.464 1.868 -31.117 1.00 81.00 115 ASP A N 1
ATOM 894 C CA . ASP A 1 115 ? -5.089 1.903 -29.783 1.00 81.00 115 ASP A CA 1
ATOM 895 C C . ASP A 1 115 ? -5.841 3.213 -29.469 1.00 81.00 115 ASP A C 1
ATOM 897 O O . ASP A 1 115 ? -6.633 3.256 -28.528 1.00 81.00 115 ASP A O 1
ATOM 901 N N . ILE A 1 116 ? -5.573 4.298 -30.211 1.00 86.50 116 ILE A N 1
ATOM 902 C CA . ILE A 1 116 ? -6.165 5.633 -29.972 1.00 86.50 116 ILE A CA 1
ATOM 903 C C . ILE A 1 116 ? -7.333 5.952 -30.937 1.00 86.50 116 ILE A C 1
ATOM 905 O O . ILE A 1 116 ? -7.972 6.995 -30.796 1.00 86.50 116 ILE A O 1
ATOM 909 N N . GLN A 1 117 ? -7.613 5.095 -31.925 1.00 70.12 117 GLN A N 1
ATOM 910 C CA . GLN A 1 117 ? -8.749 5.265 -32.851 1.00 70.12 117 GLN A CA 1
ATOM 911 C C . GLN A 1 117 ? -10.041 4.691 -32.272 1.00 70.12 117 GLN A C 1
ATOM 913 O O . GLN A 1 117 ? -11.095 5.327 -32.500 1.00 70.12 117 GLN A O 1
#

Foldseek 3Di:
DDDDDDDDDDDDDDDDDDYDDDDDDDDDDDDDDPPPPVPPPPPPPDPVPDDPCVVVVVVVVVVVVVVVVVVVVVCVVPHDCLVVVFPAAPVRDTALPDPVRVVPPDHDHPCPVVVVD